Protein AF-A0A973I378-F1 (afdb_monomer)

Mean predicted aligned error: 5.35 Å

pLDDT: mean 90.72, std 10.36, range [35.28, 98.44]

Nearest PDB structures (foldseek):
  6yj4-assembly1_V  TM=4.130E-01  e=2.479E+00  Yarrowia lipolytica

Radius of gyration: 18.02 Å; Cα contacts (8 Å, |Δi|>4): 158; chains: 1; bounding box: 44×35×57 Å

Foldseek 3Di:
DPAQPDDAQAWWQFLLDIWGQHDDDDRFGAWIGPVVDIDGDPHRSLRTHHPDPLLNVLSVLLVVLLVVVVVLVDPPDPSVVVSVVSSVLSSVLRVCSPPPVSNVVSSVVSVVVSVVVVVVSVVLQPDDDPNHGPDDD

Structure (mmCIF, N/CA/C/O backbone):
data_AF-A0A973I378-F1
#
_entry.id   AF-A0A973I378-F1
#
loop_
_atom_site.group_PDB
_atom_site.id
_atom_site.type_symbol
_atom_site.label_atom_id
_atom_site.label_alt_id
_atom_site.label_comp_id
_atom_site.label_asym_id
_atom_site.label_entity_id
_atom_site.label_seq_id
_atom_site.pdbx_PDB_ins_code
_atom_site.Cartn_x
_atom_site.Cartn_y
_atom_site.Cartn_z
_atom_site.occupancy
_atom_site.B_iso_or_equiv
_atom_site.auth_seq_id
_atom_site.auth_comp_id
_atom_site.auth_asym_id
_atom_site.auth_atom_id
_atom_site.pdbx_PDB_model_num
ATOM 1 N N . MET A 1 1 ? 3.007 -2.424 -28.496 1.00 35.28 1 MET A N 1
ATOM 2 C CA . MET A 1 1 ? 3.266 -3.418 -27.432 1.00 35.28 1 MET A CA 1
ATOM 3 C C . MET A 1 1 ? 3.805 -2.661 -26.226 1.00 35.28 1 MET A C 1
ATOM 5 O O . MET A 1 1 ? 4.764 -1.921 -26.399 1.00 35.28 1 MET A O 1
ATOM 9 N N . LYS A 1 2 ? 3.151 -2.731 -25.056 1.00 44.59 2 LYS A N 1
ATOM 10 C CA . LYS A 1 2 ? 3.727 -2.181 -23.814 1.00 44.59 2 LYS A CA 1
ATOM 11 C C . LYS A 1 2 ? 4.923 -3.069 -23.459 1.00 44.59 2 LYS A C 1
ATOM 13 O O . LYS A 1 2 ? 4.739 -4.270 -23.308 1.00 44.59 2 LYS A O 1
ATOM 18 N N . ASN A 1 3 ? 6.124 -2.498 -23.406 1.00 55.56 3 ASN A N 1
ATOM 19 C CA . ASN A 1 3 ? 7.318 -3.247 -23.026 1.00 55.56 3 ASN A CA 1
ATOM 20 C C . ASN A 1 3 ? 7.162 -3.781 -21.600 1.00 55.56 3 ASN A C 1
ATOM 22 O O . ASN A 1 3 ? 6.724 -3.060 -20.701 1.00 55.56 3 ASN A O 1
ATOM 26 N N . LEU A 1 4 ? 7.529 -5.046 -21.428 1.00 61.03 4 LEU A N 1
ATOM 27 C CA . LEU A 1 4 ? 7.549 -5.741 -20.151 1.00 61.03 4 LEU A CA 1
ATOM 28 C C . LEU A 1 4 ? 8.503 -4.998 -19.201 1.00 61.03 4 LEU A C 1
ATOM 30 O O . LEU A 1 4 ? 9.676 -4.807 -19.524 1.00 61.03 4 LEU A O 1
ATOM 34 N N . LYS A 1 5 ? 7.979 -4.512 -18.068 1.00 74.38 5 LYS A N 1
ATOM 35 C CA . LYS A 1 5 ? 8.734 -3.643 -17.148 1.00 74.38 5 LYS A CA 1
ATOM 36 C C . LYS A 1 5 ? 9.797 -4.392 -16.328 1.00 74.38 5 LYS A C 1
ATOM 38 O O . LYS A 1 5 ? 10.765 -3.750 -15.938 1.00 74.38 5 LYS A O 1
ATOM 43 N N . PHE A 1 6 ? 9.623 -5.696 -16.074 1.00 86.38 6 PHE A N 1
ATOM 44 C CA . PHE A 1 6 ? 10.464 -6.482 -15.154 1.00 86.38 6 PHE A CA 1
ATOM 45 C C . PHE A 1 6 ? 10.724 -7.908 -15.637 1.00 86.38 6 PHE A C 1
ATOM 47 O O . PHE A 1 6 ? 9.822 -8.573 -16.130 1.00 86.38 6 PHE A O 1
ATOM 54 N N . LYS A 1 7 ? 11.928 -8.429 -15.427 1.00 89.94 7 LYS A N 1
ATOM 55 C CA . LYS A 1 7 ? 12.293 -9.817 -15.742 1.00 89.94 7 LYS A CA 1
ATOM 56 C C . LYS A 1 7 ? 12.197 -10.717 -14.511 1.00 89.94 7 LYS A C 1
ATOM 58 O O . LYS A 1 7 ? 12.341 -10.267 -13.377 1.00 89.94 7 LYS A O 1
ATOM 63 N N . LYS A 1 8 ? 12.031 -12.024 -14.739 1.00 92.94 8 LYS A N 1
ATOM 64 C CA . LYS A 1 8 ? 12.156 -13.035 -13.680 1.00 92.94 8 LYS A CA 1
ATOM 65 C C . LYS A 1 8 ? 13.489 -12.884 -12.937 1.00 92.94 8 LYS A C 1
ATOM 67 O O . LYS A 1 8 ? 14.543 -12.773 -13.560 1.00 92.94 8 LYS A O 1
ATOM 72 N N . GLY A 1 9 ? 13.425 -12.916 -11.610 1.00 93.56 9 GLY A N 1
ATOM 73 C CA . GLY A 1 9 ? 14.549 -12.725 -10.698 1.00 93.56 9 GLY A CA 1
ATOM 74 C C . GLY A 1 9 ? 14.794 -11.270 -10.293 1.00 93.56 9 GLY A C 1
ATOM 75 O O . GLY A 1 9 ? 15.527 -11.042 -9.329 1.00 93.56 9 GLY A O 1
ATOM 76 N N . GLU A 1 10 ? 14.184 -10.290 -10.967 1.00 95.12 10 GLU A N 1
ATOM 77 C CA . GLU A 1 10 ? 14.300 -8.885 -10.576 1.00 95.12 10 GLU A CA 1
ATOM 78 C C . GLU A 1 10 ? 13.460 -8.578 -9.338 1.00 95.12 10 GLU A C 1
ATOM 80 O O . GLU A 1 10 ? 12.404 -9.166 -9.101 1.00 95.12 10 GLU A O 1
ATOM 85 N N . TRP A 1 11 ? 13.952 -7.635 -8.544 1.00 96.12 11 TRP A N 1
ATOM 86 C CA . TRP A 1 11 ? 13.263 -7.135 -7.367 1.00 96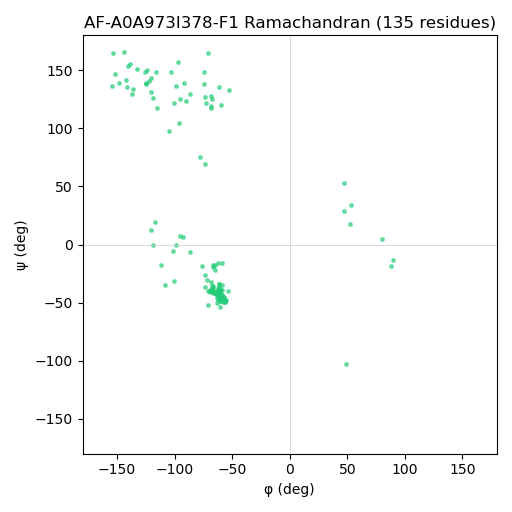.12 11 TRP A CA 1
ATOM 87 C C . TRP A 1 11 ? 12.419 -5.914 -7.728 1.00 96.12 11 TRP A C 1
ATOM 89 O O . TRP A 1 11 ? 12.860 -5.029 -8.462 1.00 96.12 11 TRP A O 1
ATOM 99 N N . CYS A 1 12 ? 11.216 -5.855 -7.175 1.00 95.88 12 CYS A N 1
ATOM 100 C CA . CYS A 1 12 ? 10.267 -4.765 -7.344 1.00 95.88 12 CYS A CA 1
ATOM 101 C C . CYS A 1 12 ? 9.500 -4.521 -6.040 1.00 95.88 12 CYS A C 1
ATOM 103 O O . CYS A 1 12 ? 9.481 -5.363 -5.141 1.00 95.88 12 CYS A O 1
ATOM 105 N N . PHE A 1 13 ? 8.823 -3.383 -5.949 1.00 97.12 13 PHE A N 1
ATOM 106 C CA . PHE A 1 13 ? 7.732 -3.229 -5.000 1.00 97.12 13 PHE A CA 1
ATOM 107 C C . PHE A 1 13 ? 6.437 -3.728 -5.630 1.00 97.12 13 PHE A C 1
ATOM 109 O O . PHE A 1 13 ? 6.091 -3.316 -6.735 1.00 97.12 13 PHE A O 1
ATOM 116 N N . CYS A 1 14 ? 5.722 -4.592 -4.921 1.00 96.50 14 CYS A N 1
ATOM 117 C CA . CYS A 1 14 ? 4.396 -5.058 -5.294 1.00 96.50 14 CYS A CA 1
ATOM 118 C C . CYS A 1 14 ? 3.510 -5.071 -4.051 1.00 96.50 14 CYS A C 1
ATOM 120 O O . CYS A 1 14 ? 3.932 -5.549 -2.998 1.00 96.50 14 CYS A O 1
ATOM 122 N N . GLU A 1 15 ? 2.324 -4.463 -4.158 1.00 95.62 15 GLU A N 1
ATOM 123 C CA . GLU A 1 15 ? 1.403 -4.254 -3.031 1.00 95.62 15 GLU A CA 1
ATOM 124 C C . GLU A 1 15 ? 2.143 -3.695 -1.801 1.00 95.62 15 GLU A C 1
ATOM 126 O O . GLU A 1 15 ? 2.113 -4.285 -0.722 1.00 95.62 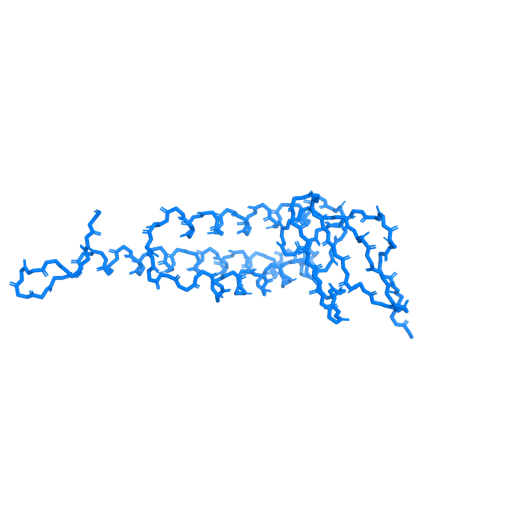15 GLU A O 1
ATOM 131 N N . PHE A 1 16 ? 2.882 -2.590 -2.013 1.00 96.69 16 PHE A N 1
ATOM 132 C CA . PHE A 1 16 ? 3.725 -1.877 -1.032 1.00 96.69 16 PHE A CA 1
ATOM 133 C C . PHE A 1 16 ? 4.753 -2.735 -0.266 1.00 96.69 16 PHE A C 1
ATOM 135 O O . PHE A 1 16 ? 5.302 -2.297 0.746 1.00 96.69 16 PHE A O 1
ATOM 142 N N . LYS A 1 17 ? 5.074 -3.938 -0.752 1.00 96.44 17 LYS A N 1
ATOM 143 C CA . LYS A 1 17 ? 6.099 -4.824 -0.188 1.00 96.44 17 LYS A CA 1
ATOM 144 C C . LYS A 1 17 ? 7.232 -5.041 -1.176 1.00 96.44 17 LYS A C 1
ATOM 146 O O . LYS A 1 17 ? 7.020 -5.056 -2.384 1.00 96.44 17 LYS A O 1
ATOM 151 N N . LEU A 1 18 ? 8.441 -5.232 -0.655 1.00 96.94 18 LEU A N 1
ATOM 152 C CA . LEU A 1 18 ? 9.579 -5.650 -1.467 1.00 96.94 18 LEU A CA 1
ATOM 153 C C . LEU A 1 18 ? 9.408 -7.125 -1.842 1.00 96.94 18 LEU A C 1
ATOM 155 O O . LEU A 1 18 ? 9.310 -7.973 -0.959 1.00 96.94 18 LEU A O 1
ATOM 159 N N . GLN A 1 19 ? 9.376 -7.420 -3.138 1.00 97.19 19 GLN A N 1
ATOM 160 C CA . GLN A 1 19 ? 9.173 -8.766 -3.667 1.00 97.19 19 GLN A CA 1
ATOM 161 C C . GLN A 1 19 ? 10.074 -9.010 -4.881 1.00 97.19 19 GLN A C 1
ATOM 163 O O . GLN A 1 19 ? 10.466 -8.083 -5.587 1.00 97.19 19 GLN A O 1
ATOM 168 N N . GLN A 1 20 ? 10.402 -10.270 -5.131 1.00 97.25 20 GLN A N 1
ATOM 169 C CA . GLN A 1 20 ? 11.103 -10.725 -6.321 1.00 97.25 20 GLN A CA 1
ATOM 170 C C . GLN A 1 20 ? 10.100 -11.290 -7.326 1.00 97.25 20 GLN A C 1
ATOM 172 O O . GLN A 1 20 ? 9.214 -12.059 -6.956 1.00 97.25 20 GLN A O 1
ATOM 177 N N . VAL A 1 21 ? 10.25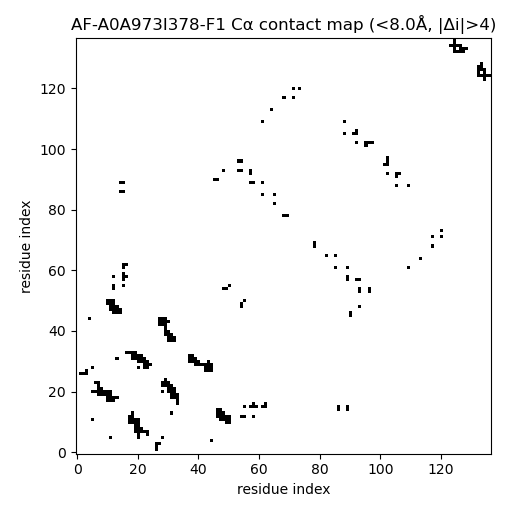6 -10.953 -8.605 1.00 96.62 21 VAL A N 1
ATOM 178 C CA . VAL A 1 21 ? 9.486 -11.553 -9.698 1.00 96.62 21 VAL A CA 1
ATOM 179 C C . VAL A 1 21 ? 9.899 -13.013 -9.867 1.00 96.62 21 VAL A C 1
ATOM 181 O O . VAL A 1 21 ? 11.048 -13.309 -10.200 1.00 96.62 21 VAL A O 1
ATOM 184 N N . THR A 1 22 ? 8.969 -13.941 -9.664 1.00 96.56 22 THR A N 1
ATOM 185 C CA . THR A 1 22 ? 9.227 -15.387 -9.761 1.00 96.56 22 THR A CA 1
ATOM 186 C C . THR A 1 22 ? 8.758 -15.968 -11.090 1.00 96.56 22 THR A C 1
ATOM 188 O O . THR A 1 22 ? 9.377 -16.909 -11.603 1.00 96.56 22 THR A O 1
ATOM 191 N N . GLU A 1 23 ? 7.702 -15.397 -11.671 1.00 93.94 23 GLU A N 1
ATOM 192 C CA . GLU A 1 23 ? 7.066 -15.883 -12.894 1.00 93.94 23 GLU A CA 1
ATOM 193 C C . GLU A 1 23 ? 6.630 -14.727 -13.799 1.00 93.94 23 GLU A C 1
ATOM 195 O O . GLU A 1 23 ? 6.061 -13.724 -13.360 1.00 93.94 23 GLU A O 1
ATOM 200 N N . THR A 1 24 ? 6.917 -14.891 -15.087 1.00 91.69 24 THR A N 1
ATOM 201 C CA . THR A 1 24 ? 6.525 -13.979 -16.161 1.00 91.69 24 THR A CA 1
ATOM 202 C C . THR A 1 24 ? 6.025 -14.813 -17.328 1.00 91.69 24 THR A C 1
ATOM 204 O O . THR A 1 24 ? 6.704 -15.759 -17.731 1.00 91.69 24 THR A O 1
ATOM 207 N N . GLU A 1 25 ? 4.896 -14.431 -17.907 1.00 90.25 25 GLU A N 1
ATOM 208 C CA . GLU A 1 25 ? 4.360 -15.030 -19.127 1.00 90.25 25 GLU A CA 1
ATOM 209 C C . GLU A 1 25 ? 4.236 -13.947 -20.189 1.00 90.25 25 GLU A C 1
ATOM 211 O O . GLU A 1 25 ? 3.684 -12.887 -19.919 1.00 90.25 25 GLU A O 1
ATOM 216 N N . GLU A 1 26 ? 4.728 -14.199 -21.401 1.00 84.88 26 GLU A N 1
ATOM 217 C CA . GLU A 1 26 ? 4.666 -13.243 -22.514 1.00 84.88 26 GLU A CA 1
ATOM 218 C C . GLU A 1 26 ? 5.132 -11.825 -22.131 1.00 84.88 26 GLU A C 1
ATOM 220 O O . GLU A 1 26 ? 6.332 -11.595 -22.047 1.00 84.88 26 GLU A O 1
ATOM 225 N N . ASN A 1 27 ? 4.191 -10.891 -21.918 1.00 83.94 27 ASN A N 1
ATOM 226 C CA . ASN A 1 27 ? 4.408 -9.485 -21.560 1.00 83.94 27 ASN A CA 1
ATOM 227 C C . ASN A 1 27 ? 3.838 -9.099 -20.183 1.00 83.94 27 ASN A C 1
ATOM 229 O O . ASN A 1 27 ? 3.618 -7.914 -19.926 1.00 83.94 27 ASN A O 1
ATOM 233 N N . ARG A 1 28 ? 3.590 -10.075 -19.307 1.00 89.44 28 ARG A N 1
ATOM 234 C CA . ARG A 1 28 ? 2.971 -9.871 -17.993 1.00 89.44 28 ARG A CA 1
ATOM 235 C C . ARG A 1 28 ? 3.722 -10.584 -16.876 1.00 89.44 28 ARG A C 1
ATOM 237 O O . ARG A 1 28 ? 4.354 -11.621 -17.076 1.00 89.44 28 ARG A O 1
ATOM 244 N N . ILE A 1 29 ? 3.625 -10.016 -15.682 1.00 93.06 29 ILE A N 1
ATOM 245 C CA . ILE A 1 29 ? 4.102 -10.622 -14.440 1.00 93.06 29 ILE A CA 1
ATOM 246 C C . ILE A 1 29 ? 2.956 -11.444 -13.863 1.00 93.06 29 ILE A C 1
ATOM 248 O O . ILE A 1 29 ? 1.876 -10.904 -13.636 1.00 93.06 29 ILE A O 1
ATOM 252 N N . THR A 1 30 ? 3.182 -12.731 -13.625 1.00 95.12 30 THR A N 1
ATOM 253 C CA . THR A 1 30 ? 2.153 -13.648 -13.105 1.00 95.12 30 THR A CA 1
ATOM 254 C C . THR A 1 30 ? 2.446 -14.106 -11.684 1.00 95.12 30 THR A C 1
ATOM 256 O O . THR A 1 30 ? 1.526 -14.532 -10.988 1.00 95.12 30 THR A O 1
ATOM 259 N N . GLY A 1 31 ? 3.693 -13.961 -11.223 1.00 96.31 31 GLY A N 1
ATOM 260 C CA . GLY A 1 31 ? 4.105 -14.381 -9.889 1.00 96.31 31 GLY A CA 1
ATOM 261 C C . GLY A 1 31 ? 5.204 -13.515 -9.284 1.00 96.31 31 GLY A C 1
ATOM 262 O O . GLY A 1 31 ? 6.174 -13.140 -9.950 1.00 96.31 31 GLY A O 1
ATOM 263 N N . VAL A 1 32 ? 5.055 -13.235 -7.992 1.00 96.75 32 VAL A N 1
ATOM 264 C CA . VAL A 1 32 ? 6.030 -12.528 -7.152 1.00 96.75 32 VAL A CA 1
ATOM 265 C C . VAL A 1 32 ? 6.125 -13.187 -5.773 1.00 96.75 32 VAL A C 1
ATOM 267 O O . VAL A 1 32 ? 5.181 -13.831 -5.309 1.00 96.75 32 VAL A O 1
ATOM 270 N N . SER A 1 33 ? 7.257 -13.033 -5.088 1.00 96.50 33 SER A N 1
ATOM 271 C CA . SER A 1 33 ? 7.449 -13.568 -3.736 1.00 96.50 33 SER A CA 1
ATOM 272 C C . SER A 1 33 ? 8.445 -12.752 -2.918 1.00 96.50 33 SER A C 1
ATOM 274 O O . SER A 1 33 ? 9.419 -12.242 -3.456 1.00 96.50 33 SER A O 1
ATOM 276 N N . ASP A 1 34 ? 8.230 -12.660 -1.606 1.00 94.12 34 ASP A N 1
ATOM 277 C CA . ASP A 1 34 ? 9.218 -12.136 -0.648 1.00 94.12 34 ASP A CA 1
ATOM 278 C C . ASP A 1 34 ? 10.062 -13.251 0.012 1.00 94.12 34 ASP A C 1
ATOM 280 O O . ASP A 1 34 ? 10.840 -12.991 0.928 1.00 94.12 34 ASP A O 1
ATOM 284 N N . GLY A 1 35 ? 9.915 -14.500 -0.447 1.00 91.81 35 GLY A N 1
ATOM 285 C CA . GLY A 1 35 ? 10.558 -15.690 0.114 1.00 91.81 35 GLY A CA 1
ATOM 286 C C . GLY A 1 35 ? 9.777 -16.362 1.249 1.00 91.81 35 GLY A C 1
ATOM 287 O O . GLY A 1 35 ? 10.012 -17.538 1.517 1.00 91.81 35 GLY A O 1
ATOM 288 N N . MET A 1 36 ? 8.826 -15.666 1.879 1.00 91.31 36 MET A N 1
ATOM 289 C CA . MET A 1 36 ? 7.942 -16.228 2.908 1.00 91.31 36 MET A CA 1
ATOM 290 C C . MET A 1 36 ? 6.508 -16.405 2.400 1.00 91.31 36 MET A C 1
ATOM 292 O O . MET A 1 36 ? 5.836 -17.377 2.739 1.00 91.31 36 MET A O 1
ATOM 296 N N . PHE A 1 37 ? 6.060 -15.487 1.552 1.00 90.88 37 PHE A N 1
ATOM 297 C CA . PHE A 1 37 ? 4.770 -15.487 0.889 1.00 90.88 37 PHE A CA 1
ATOM 298 C C . PHE A 1 37 ? 4.954 -15.361 -0.621 1.00 90.88 37 PHE A C 1
ATOM 300 O O . PHE A 1 37 ? 5.888 -14.724 -1.121 1.00 90.88 37 PHE A O 1
ATOM 307 N N . SER A 1 38 ? 4.031 -15.964 -1.360 1.00 93.44 38 SER A N 1
ATOM 308 C CA . SER A 1 38 ? 3.971 -15.876 -2.816 1.00 93.44 38 SER A CA 1
ATOM 309 C C . SER A 1 38 ? 2.598 -15.372 -3.232 1.00 93.44 38 SER A C 1
ATOM 311 O O . SER A 1 38 ? 1.580 -15.788 -2.677 1.00 93.44 38 SER A O 1
ATOM 313 N N . LEU A 1 39 ? 2.584 -14.473 -4.209 1.00 93.25 39 LEU A N 1
ATOM 314 C CA . LEU A 1 39 ? 1.379 -13.935 -4.822 1.00 93.25 39 LEU A CA 1
ATOM 315 C C . LEU A 1 39 ? 1.390 -14.303 -6.304 1.00 93.25 39 LEU A C 1
ATOM 317 O O . LEU A 1 39 ? 2.353 -14.005 -7.009 1.00 93.25 39 LEU A O 1
ATOM 321 N N . GLY A 1 40 ? 0.307 -14.935 -6.755 1.00 92.00 40 GLY A N 1
ATOM 322 C CA . GLY A 1 40 ? 0.063 -15.260 -8.156 1.00 92.00 40 GLY A CA 1
ATOM 323 C C . GLY A 1 40 ? -1.226 -14.613 -8.657 1.00 92.00 40 GLY A C 1
ATOM 324 O O . GLY A 1 40 ? -2.202 -14.506 -7.914 1.00 92.00 40 GLY A O 1
ATOM 325 N N . SER A 1 41 ? -1.236 -14.170 -9.912 1.00 90.88 41 SER A N 1
ATOM 326 C CA . SER A 1 41 ? -2.40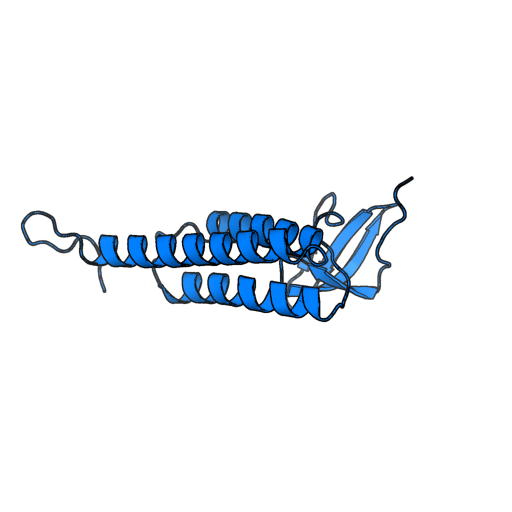4 -13.589 -10.588 1.00 90.88 41 SER A CA 1
ATOM 327 C C . SER A 1 41 ? -2.287 -13.797 -12.097 1.00 90.88 41 SER A C 1
ATOM 329 O O . SER A 1 41 ? -1.205 -14.069 -12.609 1.00 90.88 41 SER A O 1
ATOM 331 N N . MET A 1 42 ? -3.394 -13.613 -12.823 1.00 91.69 42 MET A N 1
ATOM 332 C CA . MET A 1 42 ? -3.352 -13.554 -14.288 1.00 91.69 42 MET A CA 1
ATOM 333 C C . MET A 1 42 ? -2.448 -12.422 -14.785 1.00 91.69 42 MET A C 1
ATOM 335 O O . MET A 1 42 ? -1.803 -12.586 -15.810 1.00 91.69 42 MET A O 1
ATOM 339 N N . ASP A 1 43 ? -2.407 -11.291 -14.073 1.00 92.38 43 ASP A N 1
ATOM 340 C CA . ASP A 1 43 ? -1.475 -10.186 -14.312 1.00 92.38 43 ASP A CA 1
ATOM 341 C C . ASP A 1 43 ? -1.259 -9.388 -13.007 1.00 92.38 43 ASP A C 1
ATOM 343 O O . ASP A 1 43 ? -2.207 -9.136 -12.247 1.00 92.38 43 ASP A O 1
ATOM 347 N N . LEU A 1 44 ? -0.003 -9.043 -12.725 1.00 92.75 44 LEU A N 1
ATOM 348 C CA . LEU A 1 44 ? 0.467 -8.205 -11.613 1.00 92.75 44 LEU A CA 1
ATOM 349 C C . LEU A 1 44 ? 1.186 -6.937 -12.106 1.00 92.75 44 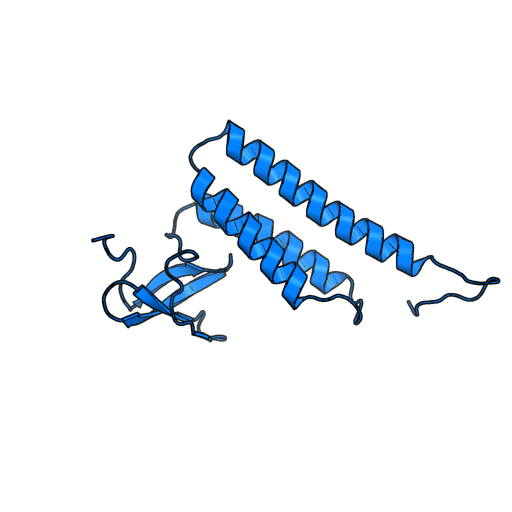LEU A C 1
ATOM 351 O O . LEU A 1 44 ? 1.657 -6.132 -11.305 1.00 92.75 44 LEU A O 1
ATOM 355 N N . SER A 1 45 ? 1.312 -6.745 -13.418 1.00 90.75 45 SER A N 1
ATOM 356 C CA . SER A 1 45 ? 2.170 -5.708 -14.010 1.00 90.75 45 SER A CA 1
ATOM 357 C C . SER A 1 45 ? 1.723 -4.277 -13.695 1.00 90.75 45 SER A C 1
ATOM 359 O O . SER A 1 45 ? 2.523 -3.344 -13.790 1.00 90.75 45 SER A O 1
ATOM 361 N N . ASP A 1 46 ? 0.451 -4.095 -13.343 1.00 90.56 46 ASP A N 1
ATOM 362 C CA . ASP A 1 46 ? -0.165 -2.831 -12.934 1.00 90.56 46 ASP A CA 1
ATOM 363 C C . ASP A 1 46 ? 0.186 -2.416 -11.500 1.00 90.56 46 ASP A C 1
ATOM 365 O O . ASP A 1 46 ? 0.085 -1.243 -11.159 1.00 90.56 46 ASP A O 1
ATOM 369 N N . ARG A 1 47 ? 0.652 -3.360 -10.681 1.00 93.00 47 ARG A N 1
ATOM 370 C CA . ARG A 1 47 ? 1.017 -3.149 -9.275 1.00 93.00 47 ARG A CA 1
ATOM 371 C C . ARG A 1 47 ? 2.474 -3.486 -8.973 1.00 93.00 47 ARG A C 1
ATOM 373 O O . ARG A 1 47 ? 2.841 -3.542 -7.808 1.00 93.00 47 ARG A O 1
ATOM 380 N N . CYS A 1 48 ? 3.309 -3.678 -9.995 1.00 95.00 48 CYS A N 1
ATOM 381 C CA . CYS A 1 48 ? 4.756 -3.832 -9.848 1.00 95.00 48 CYS A CA 1
ATOM 382 C C . CYS A 1 48 ? 5.482 -2.524 -10.193 1.00 95.00 48 CYS A C 1
ATOM 384 O O . CYS A 1 48 ? 5.400 -2.019 -11.317 1.00 95.00 48 CYS A O 1
ATOM 386 N N . TYR A 1 49 ? 6.248 -2.006 -9.234 1.00 95.62 49 TYR A N 1
ATOM 387 C CA . TYR A 1 49 ? 7.000 -0.756 -9.341 1.00 95.62 49 TYR A CA 1
ATOM 388 C C . TYR A 1 49 ? 8.492 -0.961 -9.063 1.00 95.62 49 TYR A C 1
ATOM 390 O O . TYR A 1 49 ? 8.869 -1.857 -8.307 1.00 95.62 49 TYR A O 1
ATOM 398 N N . PRO A 1 50 ? 9.372 -0.151 -9.677 1.00 94.81 50 PRO A N 1
ATOM 399 C CA . PRO A 1 50 ? 10.813 -0.355 -9.581 1.00 94.81 50 PRO A CA 1
ATOM 400 C C . PRO A 1 50 ? 11.349 -0.015 -8.189 1.00 94.81 50 PRO A C 1
ATOM 402 O O . PRO A 1 50 ? 10.694 0.665 -7.397 1.00 94.81 50 PRO A O 1
ATOM 405 N N . LEU A 1 51 ? 12.579 -0.457 -7.911 1.00 94.81 51 LEU A N 1
ATOM 406 C CA . LEU A 1 51 ? 13.320 -0.108 -6.697 1.00 94.81 51 LEU A CA 1
ATOM 407 C C . LEU A 1 51 ? 13.824 1.342 -6.738 1.00 94.81 51 LEU A C 1
ATOM 409 O O . LEU A 1 51 ? 15.017 1.613 -6.840 1.00 94.81 51 LEU A O 1
ATOM 413 N N . GLU A 1 52 ? 12.892 2.281 -6.660 1.00 95.19 52 GLU A N 1
ATOM 414 C CA . GLU A 1 52 ? 13.160 3.711 -6.545 1.00 95.19 52 GLU A CA 1
ATOM 415 C C . GLU A 1 52 ? 12.937 4.171 -5.097 1.00 95.19 52 GLU A C 1
ATOM 417 O O . GLU A 1 52 ? 12.069 3.655 -4.385 1.00 95.19 52 GLU A O 1
ATOM 422 N N . LEU A 1 53 ? 13.699 5.176 -4.654 1.00 95.50 53 LEU A N 1
ATOM 423 C CA . LEU A 1 53 ? 13.586 5.704 -3.291 1.00 95.50 53 LEU A CA 1
ATOM 424 C C . LEU A 1 53 ? 12.192 6.286 -3.010 1.00 95.50 53 LEU A C 1
ATOM 426 O O . LEU A 1 53 ? 11.666 6.122 -1.910 1.00 95.50 53 LEU A O 1
ATOM 430 N N . ASP A 1 54 ? 11.569 6.922 -4.000 1.00 96.25 54 ASP A N 1
ATOM 431 C CA . ASP A 1 54 ? 10.228 7.489 -3.842 1.00 96.25 54 ASP A CA 1
ATOM 432 C C . ASP A 1 54 ? 9.169 6.390 -3.711 1.00 96.25 54 ASP A C 1
ATOM 434 O O . ASP A 1 54 ? 8.300 6.470 -2.844 1.00 96.25 54 ASP A O 1
ATOM 438 N N . VAL A 1 55 ? 9.303 5.300 -4.475 1.00 97.19 55 VAL A N 1
ATOM 439 C CA . VAL A 1 55 ? 8.435 4.118 -4.351 1.00 97.19 55 VAL A CA 1
ATOM 440 C C . VAL A 1 55 ? 8.595 3.474 -2.972 1.00 97.19 55 VAL A C 1
ATOM 442 O O . VAL A 1 55 ? 7.594 3.123 -2.348 1.00 97.19 55 VAL A O 1
ATOM 445 N N . LYS A 1 56 ? 9.824 3.374 -2.445 1.00 97.56 56 LYS A N 1
ATOM 446 C CA . LYS A 1 56 ? 10.091 2.901 -1.073 1.00 97.56 56 LYS A CA 1
ATOM 447 C C . LYS A 1 56 ? 9.368 3.763 -0.031 1.00 97.56 56 LYS A C 1
ATOM 449 O O . LYS A 1 56 ? 8.674 3.217 0.819 1.00 97.56 56 LYS A O 1
ATOM 454 N N . ARG A 1 57 ? 9.496 5.093 -0.108 1.00 97.62 57 ARG A N 1
ATOM 455 C CA . ARG A 1 57 ? 8.868 6.040 0.839 1.00 97.62 57 ARG A CA 1
ATOM 456 C C . ARG A 1 57 ? 7.340 5.956 0.824 1.00 97.62 57 ARG A C 1
ATOM 458 O O . ARG A 1 57 ? 6.713 5.915 1.883 1.00 97.62 57 ARG A O 1
ATOM 465 N N . ILE A 1 58 ? 6.755 5.894 -0.372 1.00 98.31 58 ILE A N 1
ATOM 466 C CA . ILE A 1 58 ? 5.316 5.683 -0.571 1.00 98.31 58 ILE A CA 1
ATOM 467 C C . ILE A 1 58 ? 4.893 4.350 0.061 1.00 98.31 58 ILE A C 1
ATOM 469 O O . ILE A 1 58 ? 3.943 4.302 0.843 1.00 98.31 58 ILE A O 1
ATOM 473 N N . SER A 1 59 ? 5.634 3.279 -0.230 1.00 98.25 59 SER A N 1
ATOM 474 C CA . SER A 1 59 ? 5.352 1.932 0.278 1.00 98.25 59 SER A CA 1
ATOM 475 C C . SER A 1 59 ? 5.396 1.870 1.804 1.00 98.25 59 SER A C 1
ATOM 477 O O . SER A 1 59 ? 4.465 1.351 2.412 1.00 98.25 59 SER A O 1
ATOM 479 N N . ASP A 1 60 ? 6.407 2.468 2.436 1.00 98.31 60 ASP A N 1
ATOM 480 C CA . ASP A 1 60 ? 6.524 2.512 3.900 1.00 98.31 60 ASP A CA 1
ATOM 481 C C . ASP A 1 60 ? 5.355 3.273 4.545 1.00 98.31 60 ASP A C 1
ATOM 483 O O . ASP A 1 60 ? 4.838 2.872 5.590 1.00 98.31 60 ASP A O 1
ATOM 487 N N . THR A 1 61 ? 4.895 4.347 3.898 1.00 98.06 61 THR A N 1
ATOM 488 C CA . THR A 1 61 ? 3.776 5.164 4.387 1.00 98.06 61 THR A CA 1
ATOM 489 C C . THR A 1 61 ? 2.452 4.405 4.308 1.00 98.06 61 THR A C 1
ATOM 491 O O . THR A 1 61 ? 1.641 4.458 5.232 1.00 98.06 61 THR A O 1
ATOM 494 N N . VAL A 1 62 ? 2.217 3.655 3.232 1.00 98.25 62 VAL A N 1
ATOM 495 C CA . VAL A 1 62 ? 1.021 2.805 3.116 1.00 98.25 62 VAL A CA 1
ATOM 496 C C . VAL A 1 62 ? 1.107 1.607 4.072 1.00 98.25 62 VAL A C 1
ATOM 498 O O . VAL A 1 62 ? 0.124 1.278 4.743 1.00 98.25 62 VAL A O 1
ATOM 501 N N . ALA A 1 63 ? 2.288 0.999 4.213 1.00 97.62 63 ALA A N 1
ATOM 502 C CA . ALA A 1 63 ? 2.529 -0.101 5.146 1.00 97.62 63 ALA A CA 1
ATOM 503 C C . ALA A 1 63 ? 2.294 0.305 6.611 1.00 97.62 63 ALA A C 1
ATOM 505 O O . ALA A 1 63 ? 1.784 -0.501 7.397 1.00 97.62 63 ALA A O 1
ATOM 506 N N . TYR A 1 64 ? 2.591 1.559 6.975 1.00 97.56 64 TYR A N 1
ATOM 507 C CA . TYR A 1 64 ? 2.244 2.118 8.283 1.00 97.56 64 TYR A CA 1
ATOM 508 C C . TYR A 1 64 ? 0.739 2.007 8.561 1.00 97.56 64 TYR A C 1
ATOM 510 O O . TYR A 1 64 ? 0.348 1.509 9.617 1.00 97.56 64 TYR A O 1
ATOM 518 N N . TRP A 1 65 ? -0.115 2.392 7.608 1.00 97.44 65 TRP A N 1
ATOM 519 C CA . TRP A 1 65 ? -1.569 2.307 7.778 1.00 97.44 65 TRP A CA 1
ATOM 520 C C . TRP A 1 65 ? -2.067 0.869 7.859 1.00 97.44 65 TRP A C 1
ATOM 522 O O . TRP A 1 65 ? -2.881 0.555 8.726 1.00 97.44 65 TRP A O 1
ATOM 532 N N . SER A 1 66 ? -1.530 -0.022 7.022 1.00 95.50 66 SER A N 1
ATOM 533 C CA . SER A 1 66 ? -1.838 -1.453 7.115 1.00 95.50 66 SER A CA 1
ATOM 534 C C . SER A 1 66 ? -1.498 -1.997 8.507 1.00 95.50 66 SER A C 1
ATOM 536 O O . SER A 1 66 ? -2.329 -2.650 9.140 1.00 95.50 66 SER A O 1
ATOM 538 N N . THR A 1 67 ? -0.325 -1.649 9.042 1.00 95.06 67 THR A N 1
ATOM 539 C CA . THR A 1 67 ? 0.090 -2.024 10.403 1.00 95.06 67 THR A CA 1
ATOM 540 C C . THR A 1 67 ? -0.873 -1.465 11.450 1.00 95.06 67 THR A C 1
ATOM 542 O O . THR A 1 67 ? -1.357 -2.217 12.294 1.00 95.06 67 THR A O 1
ATOM 545 N N . LYS A 1 68 ? -1.240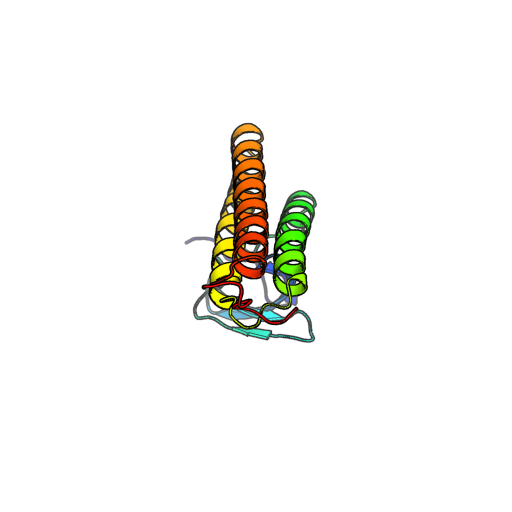 -0.180 11.352 1.00 94.69 68 LYS A N 1
ATOM 546 C CA . LYS A 1 68 ? -2.200 0.452 12.270 1.00 94.69 68 LYS A CA 1
ATOM 547 C C . LYS A 1 68 ? -3.555 -0.244 12.271 1.00 94.69 68 LYS A C 1
ATOM 549 O O . LYS A 1 68 ? -4.139 -0.414 13.335 1.00 94.69 68 LYS A O 1
ATOM 554 N N . PHE A 1 69 ? -4.046 -0.683 11.114 1.00 93.50 69 PHE A N 1
ATOM 555 C CA . PHE A 1 69 ? -5.304 -1.425 11.041 1.00 93.50 69 PHE A CA 1
ATOM 556 C C . PHE A 1 69 ? -5.208 -2.794 11.722 1.00 93.50 69 PHE A C 1
ATOM 558 O O . PHE A 1 69 ? -6.136 -3.174 12.430 1.00 93.50 69 PHE A O 1
ATOM 565 N N . HIS A 1 70 ? -4.094 -3.516 11.574 1.00 90.00 70 HIS A N 1
ATOM 566 C CA . HIS A 1 70 ? -3.882 -4.793 12.270 1.00 90.00 70 HIS A CA 1
ATOM 567 C C . HIS A 1 70 ? -3.712 -4.620 13.790 1.00 90.00 70 HIS A C 1
ATOM 569 O O . HIS A 1 70 ? -4.152 -5.468 14.566 1.00 90.00 70 HIS A O 1
ATOM 575 N N . GLU A 1 71 ? -3.134 -3.502 14.238 1.00 90.88 71 GLU A N 1
ATOM 576 C CA . GLU A 1 71 ? -2.983 -3.171 15.662 1.00 90.88 71 GLU A CA 1
ATOM 577 C C . GLU A 1 71 ? -4.316 -2.908 16.381 1.00 90.88 71 GLU A C 1
ATOM 579 O O . GLU A 1 71 ? -4.370 -3.025 17.605 1.00 90.88 71 GLU A O 1
ATOM 584 N N . LEU A 1 72 ? -5.399 -2.604 15.653 1.00 85.06 72 LEU A N 1
ATOM 585 C CA . LEU A 1 72 ? -6.723 -2.377 16.247 1.00 85.06 72 LEU A CA 1
ATOM 586 C C . LEU A 1 72 ? -7.312 -3.623 16.921 1.00 85.06 72 LEU A C 1
ATOM 588 O O . LEU A 1 72 ? -8.250 -3.481 17.702 1.00 85.06 72 LEU A O 1
ATOM 592 N N . LYS A 1 73 ? -6.794 -4.826 16.620 1.00 74.75 73 LYS A N 1
ATOM 593 C CA . LYS A 1 73 ? -7.241 -6.119 17.182 1.00 74.75 73 LYS A CA 1
ATOM 594 C C . LYS A 1 73 ? -8.767 -6.317 17.166 1.00 74.75 73 LYS A C 1
ATOM 596 O O . LYS A 1 73 ? -9.317 -7.024 18.007 1.00 74.75 73 LYS A O 1
ATOM 601 N N . ASN A 1 74 ? -9.458 -5.703 16.208 1.00 74.38 74 ASN A N 1
ATOM 602 C CA . ASN A 1 74 ? -10.897 -5.838 16.053 1.00 74.38 74 ASN A CA 1
ATOM 603 C C . ASN A 1 74 ? -11.185 -6.927 15.014 1.00 74.38 74 ASN A C 1
ATOM 605 O O . ASN A 1 74 ? -11.048 -6.702 13.815 1.00 74.38 74 ASN A O 1
ATOM 609 N N . ASN A 1 75 ? -11.606 -8.102 15.488 1.00 71.81 75 ASN A N 1
ATOM 610 C CA . ASN A 1 75 ? -11.873 -9.275 14.646 1.00 71.81 75 ASN A CA 1
ATOM 611 C C . ASN A 1 75 ? -12.997 -9.062 13.616 1.00 71.81 75 ASN A C 1
ATOM 613 O O . ASN A 1 75 ? -13.121 -9.860 12.691 1.00 71.81 75 ASN A O 1
ATOM 617 N N . ALA A 1 76 ? -13.824 -8.024 13.772 1.00 76.94 76 ALA A N 1
ATOM 618 C CA . ALA A 1 76 ? -14.883 -7.692 12.824 1.00 76.94 76 ALA A CA 1
ATOM 619 C C . ALA A 1 76 ? -14.398 -6.796 11.670 1.00 76.94 76 ALA A C 1
ATOM 621 O O . ALA A 1 76 ? -15.162 -6.533 10.740 1.00 76.94 76 ALA A O 1
ATOM 622 N N . LEU A 1 77 ? -13.148 -6.318 11.701 1.00 85.12 77 LEU A N 1
ATOM 623 C CA . LEU A 1 77 ? -12.595 -5.547 10.594 1.00 85.12 77 LEU A CA 1
ATOM 624 C C . LEU A 1 77 ? -12.391 -6.424 9.363 1.00 85.12 77 LEU A C 1
ATOM 626 O O . LEU A 1 77 ? -11.706 -7.446 9.391 1.00 85.12 77 LEU A O 1
ATOM 630 N N . ASN A 1 78 ? -12.927 -5.962 8.238 1.00 90.44 78 ASN A N 1
ATOM 631 C CA . ASN A 1 78 ? -12.683 -6.564 6.937 1.00 90.44 78 ASN A CA 1
ATOM 632 C C . ASN A 1 78 ? -11.294 -6.145 6.420 1.00 90.44 78 ASN A C 1
ATOM 634 O O . ASN A 1 78 ? -11.153 -5.274 5.560 1.00 90.44 78 ASN A O 1
ATOM 638 N N . HIS A 1 79 ? -10.254 -6.758 6.991 1.00 90.94 79 HIS A N 1
ATOM 639 C CA . HIS A 1 79 ? -8.862 -6.539 6.597 1.00 90.94 79 HIS A CA 1
ATOM 640 C C . HIS A 1 79 ? -8.611 -6.735 5.092 1.00 90.94 79 HIS A C 1
ATOM 642 O O . HIS A 1 79 ? -7.879 -5.919 4.532 1.00 90.94 79 HIS A O 1
ATOM 648 N N . PRO A 1 80 ? -9.205 -7.737 4.408 1.00 92.75 80 PRO A N 1
ATOM 649 C CA . PRO A 1 80 ? -9.059 -7.875 2.960 1.00 92.75 80 PRO A CA 1
ATOM 650 C C . PRO A 1 80 ? -9.472 -6.628 2.171 1.00 92.75 80 PRO A C 1
ATOM 652 O O . PRO A 1 80 ? -8.705 -6.170 1.323 1.00 92.75 80 PRO A O 1
ATOM 655 N N . ASP A 1 81 ? -10.639 -6.047 2.457 1.00 94.75 81 ASP A N 1
ATOM 656 C CA . ASP A 1 81 ? -11.113 -4.871 1.715 1.00 94.75 81 ASP A CA 1
ATOM 657 C C . ASP A 1 81 ? -10.348 -3.600 2.091 1.00 94.75 81 ASP A C 1
ATOM 659 O O . ASP A 1 81 ? -10.016 -2.803 1.213 1.00 94.75 81 ASP A O 1
ATOM 663 N N . LEU A 1 82 ? -9.968 -3.445 3.364 1.00 95.81 82 LEU A N 1
ATOM 664 C CA . LEU A 1 82 ? -9.063 -2.369 3.777 1.00 95.81 82 LEU A CA 1
ATOM 665 C C . LEU A 1 82 ? -7.719 -2.460 3.046 1.00 95.81 82 LEU A C 1
ATOM 667 O O . LEU A 1 82 ? -7.202 -1.452 2.571 1.00 95.8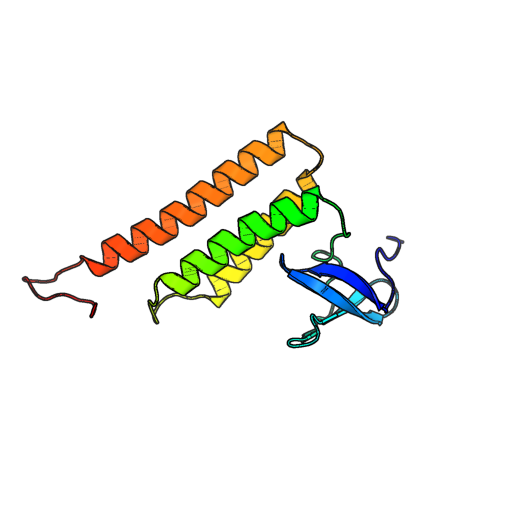1 82 LEU A O 1
ATOM 671 N N . ASN A 1 83 ? -7.164 -3.667 2.919 1.00 95.00 83 ASN A N 1
ATOM 672 C CA . ASN A 1 83 ? -5.903 -3.884 2.224 1.00 95.00 83 ASN A CA 1
ATOM 673 C C . ASN A 1 83 ? -6.023 -3.582 0.724 1.00 95.00 83 ASN A C 1
ATOM 675 O O . ASN A 1 83 ? -5.139 -2.939 0.168 1.00 95.00 83 ASN A O 1
ATOM 679 N N . ARG A 1 84 ? -7.128 -3.975 0.076 1.00 95.81 84 ARG A N 1
ATOM 680 C CA . ARG A 1 84 ? -7.404 -3.620 -1.328 1.00 95.81 84 ARG A CA 1
ATOM 681 C C . ARG A 1 84 ? -7.454 -2.110 -1.539 1.00 95.81 84 ARG A C 1
ATOM 683 O O . ARG A 1 84 ? -6.862 -1.613 -2.492 1.00 95.81 84 ARG A O 1
ATOM 690 N N . GLU A 1 85 ? -8.112 -1.382 -0.642 1.00 97.94 85 GLU A N 1
ATOM 691 C CA . GLU A 1 85 ? -8.185 0.079 -0.723 1.00 97.94 85 GLU A CA 1
ATOM 692 C C . GLU A 1 85 ? -6.812 0.738 -0.504 1.00 97.94 85 GLU A C 1
ATOM 694 O O . GLU A 1 85 ? -6.467 1.698 -1.195 1.00 97.94 85 GLU A O 1
ATOM 699 N N . LEU A 1 86 ? -5.982 0.193 0.394 1.00 98.12 86 LEU A N 1
ATOM 700 C CA . LEU A 1 86 ? -4.592 0.630 0.553 1.00 98.12 86 LEU A CA 1
ATOM 701 C C . LEU A 1 86 ? -3.753 0.360 -0.705 1.00 98.12 86 LEU A C 1
ATOM 703 O O . LEU A 1 86 ? -3.004 1.242 -1.119 1.00 98.12 86 LEU A O 1
ATOM 707 N N . ILE A 1 87 ? -3.900 -0.808 -1.342 1.00 97.62 87 ILE A N 1
ATOM 708 C CA . ILE A 1 87 ? -3.221 -1.130 -2.609 1.00 97.62 87 ILE A CA 1
ATOM 709 C C . ILE A 1 87 ? -3.640 -0.143 -3.702 1.00 97.62 87 ILE A C 1
ATOM 711 O O . ILE A 1 87 ? -2.774 0.396 -4.387 1.00 97.62 87 ILE A O 1
ATOM 715 N N . ARG A 1 88 ? -4.942 0.143 -3.842 1.00 98.00 88 ARG A N 1
ATOM 716 C CA . ARG A 1 88 ? -5.453 1.104 -4.832 1.00 98.00 88 ARG A CA 1
ATOM 717 C C . ARG A 1 88 ? -4.794 2.476 -4.670 1.00 98.00 88 ARG A C 1
ATOM 719 O O . ARG A 1 88 ? -4.265 3.028 -5.629 1.00 98.00 88 ARG A O 1
ATOM 726 N N . ARG A 1 89 ? -4.771 3.001 -3.443 1.00 98.31 89 ARG A N 1
ATOM 727 C CA . ARG A 1 89 ? -4.151 4.301 -3.128 1.00 98.31 89 ARG A CA 1
ATOM 728 C C . ARG A 1 89 ? -2.636 4.290 -3.315 1.00 98.31 89 ARG A C 1
ATOM 730 O O . ARG A 1 89 ? -2.060 5.288 -3.730 1.00 98.31 89 ARG A O 1
ATOM 737 N N . TRP A 1 90 ? -1.988 3.170 -3.009 1.00 98.44 90 TRP A N 1
ATOM 738 C CA . TRP A 1 90 ? -0.557 2.989 -3.229 1.00 98.44 90 TRP A CA 1
ATOM 739 C C . TRP A 1 90 ? -0.187 3.059 -4.715 1.00 98.44 90 TRP A C 1
ATOM 741 O O . TRP A 1 90 ? 0.742 3.783 -5.062 1.00 98.44 90 TRP A O 1
ATOM 751 N N . VAL A 1 91 ? -0.945 2.381 -5.584 1.00 97.62 91 VAL A N 1
ATOM 752 C CA . VAL A 1 91 ? -0.794 2.460 -7.049 1.00 97.62 91 VAL A CA 1
ATOM 753 C C . VAL A 1 91 ? -0.926 3.915 -7.518 1.00 97.62 91 VAL A C 1
ATOM 755 O O . VAL A 1 91 ? -0.040 4.419 -8.203 1.00 97.62 91 VAL A O 1
ATOM 758 N N . GLU A 1 92 ? -1.960 4.634 -7.067 1.00 97.44 92 GLU A N 1
ATOM 759 C CA . GLU A 1 92 ? -2.180 6.050 -7.419 1.00 97.44 92 GLU A CA 1
ATOM 760 C C . GLU A 1 92 ? -1.014 6.959 -6.999 1.00 97.44 92 GLU A C 1
ATOM 762 O O . GLU A 1 92 ? -0.553 7.794 -7.785 1.00 97.44 92 GLU A O 1
ATOM 767 N N . LEU A 1 93 ? -0.497 6.773 -5.780 1.00 97.94 93 LEU A N 1
ATOM 768 C CA . LEU A 1 93 ? 0.686 7.482 -5.285 1.00 97.94 93 LEU A CA 1
ATOM 769 C C . LEU A 1 93 ? 1.924 7.166 -6.134 1.00 97.94 93 LEU A C 1
ATOM 771 O O . LEU A 1 93 ? 2.670 8.073 -6.504 1.00 97.94 93 LEU A O 1
ATOM 775 N N . CYS A 1 94 ? 2.160 5.893 -6.457 1.00 97.00 94 CYS A N 1
ATOM 776 C CA . CYS A 1 94 ? 3.315 5.480 -7.249 1.00 97.00 94 CYS A CA 1
ATOM 777 C C . CYS A 1 94 ? 3.250 5.979 -8.700 1.00 97.00 94 CYS A C 1
ATOM 779 O O . CYS A 1 94 ? 4.283 6.372 -9.257 1.00 97.00 94 CYS A O 1
ATOM 781 N N . ASP A 1 95 ? 2.066 6.008 -9.307 1.00 95.81 95 ASP A N 1
ATOM 782 C CA . ASP A 1 95 ? 1.855 6.558 -10.648 1.00 95.81 95 ASP A CA 1
ATOM 783 C C . ASP A 1 95 ? 2.064 8.078 -10.678 1.00 95.81 95 ASP A C 1
ATOM 785 O O . ASP A 1 95 ? 2.659 8.597 -11.625 1.00 95.81 95 ASP A O 1
ATOM 789 N N . SER A 1 96 ? 1.686 8.772 -9.601 1.00 96.38 96 SER A N 1
ATOM 790 C CA . SER A 1 96 ? 1.776 10.236 -9.474 1.00 96.38 96 SER A CA 1
ATOM 791 C C . SER A 1 96 ? 3.074 10.726 -8.821 1.00 96.38 96 SER A C 1
ATOM 793 O O . SER A 1 96 ? 3.239 11.917 -8.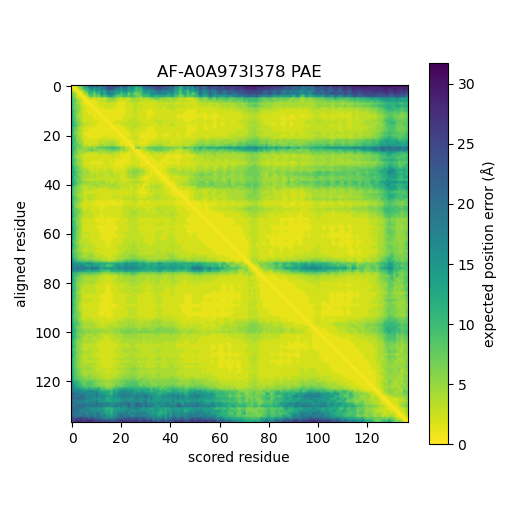583 1.00 96.38 96 SER A O 1
ATOM 795 N N . ARG A 1 97 ? 4.042 9.838 -8.549 1.00 94.25 97 ARG A N 1
ATOM 796 C CA . ARG A 1 97 ? 5.245 10.131 -7.735 1.00 94.25 97 ARG A CA 1
ATOM 797 C C . ARG A 1 97 ? 6.148 11.268 -8.232 1.00 94.25 97 ARG A C 1
ATOM 799 O O . ARG A 1 97 ? 7.017 11.708 -7.493 1.00 94.25 97 ARG A O 1
ATOM 806 N N . LYS A 1 98 ? 5.989 11.697 -9.488 1.00 94.00 98 LYS A N 1
ATOM 807 C CA . LYS A 1 98 ? 6.759 12.794 -10.103 1.00 94.00 98 LYS A CA 1
ATOM 808 C C . LYS A 1 98 ? 5.989 14.118 -10.168 1.00 94.00 98 LYS A C 1
ATOM 810 O O . LYS A 1 98 ? 6.565 15.116 -10.586 1.00 94.00 98 LYS A O 1
ATOM 815 N N . ASP A 1 99 ? 4.713 14.121 -9.792 1.00 94.81 99 ASP A N 1
ATOM 816 C CA . ASP A 1 99 ? 3.862 15.308 -9.724 1.00 94.81 99 ASP A CA 1
ATOM 817 C C . ASP A 1 99 ? 3.678 15.691 -8.252 1.00 94.81 99 ASP A C 1
ATOM 819 O O . ASP A 1 99 ? 2.869 15.101 -7.542 1.00 94.81 99 ASP A O 1
ATOM 823 N N . GLU A 1 100 ? 4.463 16.658 -7.773 1.00 92.94 100 GLU A N 1
ATOM 824 C CA . GLU A 1 100 ? 4.483 17.036 -6.354 1.00 92.94 100 GLU A CA 1
ATOM 825 C C . GLU A 1 100 ? 3.130 17.550 -5.838 1.00 92.94 100 GLU A C 1
ATOM 827 O O . GLU A 1 100 ? 2.786 17.306 -4.679 1.00 92.94 100 GLU A O 1
ATOM 832 N N . ILE A 1 101 ? 2.357 18.246 -6.682 1.00 93.75 101 ILE A N 1
ATOM 833 C CA . ILE A 1 101 ? 1.062 18.819 -6.290 1.00 93.75 101 ILE A CA 1
ATOM 834 C C . ILE A 1 101 ? 0.059 17.684 -6.101 1.00 93.75 101 ILE A C 1
ATOM 836 O O . ILE A 1 101 ? -0.532 17.559 -5.027 1.00 93.75 101 ILE A O 1
ATOM 840 N N . CYS A 1 102 ? -0.070 16.816 -7.107 1.00 95.25 102 CYS A N 1
ATOM 841 C CA . CYS A 1 102 ? -0.965 15.665 -7.041 1.00 95.25 102 CYS A CA 1
ATOM 842 C C . CYS A 1 102 ? -0.560 14.701 -5.915 1.00 95.25 102 CYS A C 1
ATOM 844 O O . CYS A 1 102 ? -1.398 14.227 -5.146 1.00 95.25 102 CYS A O 1
ATOM 846 N N . LEU A 1 103 ? 0.743 14.455 -5.756 1.00 94.94 103 LEU A N 1
ATOM 847 C CA . LEU A 1 103 ? 1.271 13.553 -4.739 1.00 94.94 103 LEU A CA 1
ATOM 848 C C . LEU A 1 103 ? 0.909 14.016 -3.323 1.00 94.94 103 LEU A C 1
ATOM 850 O O . LEU A 1 103 ? 0.533 13.193 -2.485 1.00 94.94 103 LEU A O 1
ATOM 854 N N . LYS A 1 104 ? 0.977 15.325 -3.055 1.00 96.12 104 LYS A N 1
ATOM 855 C CA . LYS A 1 104 ? 0.572 15.891 -1.764 1.00 96.12 104 LYS A CA 1
ATOM 856 C C . LYS A 1 104 ? -0.906 15.627 -1.469 1.00 96.12 104 LYS A C 1
ATOM 858 O O . LYS A 1 104 ? -1.227 15.132 -0.391 1.00 96.12 104 LYS A O 1
ATOM 863 N N . GLU A 1 105 ? -1.791 15.898 -2.426 1.00 97.69 105 GLU A N 1
ATOM 864 C CA . GLU A 1 105 ? -3.234 15.668 -2.270 1.00 97.69 105 GLU A CA 1
ATOM 865 C C . GLU A 1 105 ? -3.557 14.189 -2.007 1.00 97.69 105 GLU A C 1
ATOM 867 O O . GLU A 1 105 ? -4.400 13.858 -1.167 1.00 97.69 105 GLU A O 1
ATOM 872 N N . LEU A 1 106 ? -2.846 13.280 -2.677 1.00 97.81 106 LEU A N 1
ATOM 873 C CA . LEU A 1 106 ? -2.993 11.840 -2.472 1.00 97.81 106 LEU A CA 1
ATOM 874 C C . LEU A 1 106 ? -2.514 11.396 -1.080 1.00 97.81 106 LEU A C 1
ATOM 876 O O . LEU A 1 106 ? -3.180 10.570 -0.447 1.00 97.81 106 LEU A O 1
ATOM 880 N N . TYR A 1 107 ? -1.415 11.955 -0.562 1.00 98.06 107 TYR A N 1
ATOM 881 C CA . TYR A 1 107 ? -0.961 11.689 0.810 1.00 98.06 107 TYR A CA 1
ATOM 882 C C . TYR A 1 107 ? -1.944 12.205 1.866 1.00 98.06 107 TYR A C 1
ATOM 884 O O . TYR A 1 107 ? -2.217 11.502 2.847 1.00 98.06 107 TYR A O 1
ATOM 892 N N . ASP A 1 108 ? -2.511 13.394 1.658 1.00 97.81 108 ASP A N 1
ATOM 893 C CA . ASP A 1 108 ? -3.542 13.952 2.535 1.00 97.81 108 ASP A CA 1
ATOM 894 C C . ASP A 1 108 ? -4.796 13.062 2.515 1.00 97.81 108 ASP A C 1
ATOM 896 O O . ASP A 1 108 ? -5.338 12.702 3.562 1.00 97.81 108 ASP A O 1
ATOM 900 N N . SER A 1 109 ? -5.213 12.609 1.329 1.00 97.81 109 SER A N 1
ATOM 901 C CA . SER A 1 109 ? -6.331 11.675 1.155 1.00 97.81 109 SER A CA 1
ATOM 902 C C . SER A 1 109 ? -6.090 10.327 1.848 1.00 97.81 109 SER A C 1
ATOM 904 O O . SER A 1 109 ? -6.981 9.823 2.537 1.00 97.81 109 SER A O 1
ATOM 906 N N . LEU A 1 110 ? -4.891 9.745 1.716 1.00 98.06 110 LEU A N 1
ATOM 907 C CA . LEU A 1 110 ? -4.498 8.516 2.417 1.00 98.06 110 LEU A CA 1
ATOM 908 C C . LEU A 1 110 ? -4.552 8.699 3.938 1.00 98.06 110 LEU A C 1
ATOM 910 O O . LEU A 1 110 ? -5.106 7.855 4.644 1.00 98.06 110 LEU A O 1
ATOM 914 N N . SER A 1 111 ? -4.016 9.812 4.437 1.00 97.81 111 SER A N 1
ATOM 915 C CA . SER A 1 111 ? -3.997 10.116 5.869 1.00 97.81 111 SER A CA 1
ATOM 916 C C . SER A 1 111 ? -5.407 10.313 6.421 1.00 97.81 111 SER A C 1
ATOM 918 O O . SER A 1 111 ? -5.742 9.791 7.484 1.00 97.81 111 SER A O 1
ATOM 920 N N . ASN A 1 112 ? -6.269 11.008 5.679 1.00 98.12 112 ASN A N 1
ATOM 921 C CA . ASN A 1 112 ? -7.674 11.187 6.037 1.00 98.12 112 ASN A CA 1
ATOM 922 C C . ASN A 1 112 ? -8.424 9.855 6.076 1.00 98.12 112 ASN A C 1
ATOM 924 O O . ASN A 1 112 ? -9.188 9.613 7.013 1.00 98.12 112 ASN A O 1
ATOM 928 N N . PHE A 1 113 ? -8.186 8.972 5.102 1.00 97.81 113 PHE A N 1
ATOM 929 C CA . PHE A 1 113 ? -8.757 7.628 5.094 1.00 97.81 113 PHE A CA 1
ATOM 930 C C . PHE A 1 113 ? -8.317 6.825 6.324 1.00 97.81 113 PHE A C 1
ATOM 932 O O . PHE A 1 113 ? -9.165 6.355 7.084 1.00 97.81 113 PHE A O 1
ATOM 939 N N . GLY A 1 114 ? -7.006 6.735 6.566 1.00 96.12 114 GLY A N 1
ATOM 940 C CA . GLY A 1 114 ? -6.442 6.013 7.704 1.00 96.12 114 GLY A CA 1
ATOM 941 C C . GLY A 1 114 ? -6.991 6.494 9.048 1.00 96.12 114 GLY A C 1
ATOM 942 O O . GLY A 1 114 ? -7.498 5.697 9.840 1.00 96.12 114 GLY A O 1
ATOM 943 N N . ASN A 1 115 ? -6.984 7.809 9.272 1.00 97.00 115 ASN A N 1
ATOM 944 C CA . ASN A 1 115 ? -7.534 8.414 10.486 1.00 97.00 115 ASN A CA 1
ATOM 945 C C . ASN A 1 115 ? -9.042 8.173 10.639 1.00 97.00 115 ASN A C 1
ATOM 947 O O . ASN A 1 115 ? -9.511 7.911 11.747 1.00 97.00 115 ASN A O 1
ATOM 951 N N . SER A 1 116 ? -9.806 8.230 9.545 1.00 96.12 116 SER A N 1
ATOM 952 C CA . SER A 1 116 ? -11.255 7.992 9.581 1.00 96.12 116 SER A CA 1
ATOM 953 C C . SER A 1 116 ? -11.585 6.560 9.994 1.00 96.12 116 SER A C 1
ATOM 955 O O . SER A 1 116 ? -12.490 6.357 10.804 1.00 96.12 116 SER A O 1
ATOM 957 N N . VAL A 1 117 ? -10.828 5.576 9.497 1.00 93.56 117 VAL A N 1
ATOM 958 C CA . VAL A 1 117 ? -10.971 4.170 9.904 1.00 93.56 117 VAL A CA 1
ATOM 959 C C . VAL A 1 117 ? -10.652 4.007 11.390 1.00 93.56 117 VAL A C 1
ATOM 961 O O . VAL A 1 117 ? -11.473 3.458 12.123 1.00 93.56 117 VAL A O 1
ATOM 964 N N . LEU A 1 118 ? -9.510 4.529 11.862 1.00 92.38 118 LEU A N 1
ATOM 965 C CA . LEU A 1 118 ? -9.128 4.433 13.278 1.00 92.38 118 LEU A CA 1
ATOM 966 C C . LEU A 1 118 ? -10.192 5.037 14.195 1.00 92.38 118 LEU A C 1
ATOM 968 O O . LEU A 1 118 ? -10.604 4.402 15.166 1.00 92.38 118 LEU A O 1
ATOM 972 N N . ARG A 1 119 ? -10.670 6.239 13.860 1.00 91.62 119 ARG A N 1
ATOM 973 C CA . ARG A 1 119 ? -11.699 6.931 14.633 1.00 91.62 119 ARG A CA 1
ATOM 974 C C . ARG A 1 119 ? -12.998 6.135 14.676 1.00 91.62 119 ARG A C 1
ATOM 976 O O . ARG A 1 119 ? -13.535 5.929 15.753 1.00 91.62 119 ARG A O 1
ATOM 983 N N . LYS A 1 120 ? -13.472 5.627 13.535 1.00 91.00 120 LYS A N 1
ATOM 984 C CA . LYS A 1 120 ? -14.708 4.832 13.489 1.00 91.00 120 LYS A CA 1
ATOM 985 C C . LYS A 1 120 ? -14.623 3.567 14.335 1.00 91.00 120 LYS A C 1
ATOM 987 O O . LYS A 1 120 ? -15.589 3.231 15.008 1.00 91.00 120 LYS A O 1
ATOM 992 N N . VAL A 1 121 ? -13.480 2.889 14.336 1.00 87.94 121 VAL A N 1
ATOM 993 C CA . VAL A 1 121 ? -13.284 1.694 15.169 1.00 87.94 121 VAL A CA 1
ATOM 994 C C . VAL A 1 121 ? -13.247 2.044 16.652 1.00 87.94 121 VAL A C 1
ATOM 996 O O . VAL A 1 121 ? -13.818 1.323 17.466 1.00 87.94 121 VAL A O 1
ATOM 999 N N . GLN A 1 122 ? -12.606 3.157 17.011 1.00 84.81 122 GLN A N 1
ATOM 1000 C CA . GLN A 1 122 ? -12.621 3.653 18.384 1.00 84.81 122 GLN A CA 1
ATOM 1001 C C . GLN A 1 122 ? -14.039 4.016 18.829 1.00 84.81 122 GLN A C 1
ATOM 1003 O O . GLN A 1 122 ? -14.453 3.563 19.890 1.00 84.81 122 GLN A O 1
ATOM 1008 N N . ASP A 1 123 ? -14.789 4.757 18.011 1.00 86.00 123 ASP A N 1
ATOM 1009 C CA . ASP A 1 123 ? -16.166 5.166 18.307 1.00 86.00 123 ASP A CA 1
ATOM 1010 C C . ASP A 1 123 ? -17.069 3.943 18.551 1.00 86.00 123 ASP A C 1
ATOM 1012 O O . ASP A 1 123 ? -17.780 3.900 19.553 1.00 86.00 123 ASP A O 1
ATOM 1016 N N . LEU A 1 124 ? -16.971 2.908 17.704 1.00 83.12 124 LEU A N 1
ATOM 1017 C CA . LEU A 1 124 ? -17.707 1.647 17.878 1.00 83.12 124 LEU A CA 1
ATOM 1018 C C . LEU A 1 124 ? -17.357 0.947 19.199 1.00 83.12 124 LEU A C 1
ATOM 1020 O O . LEU A 1 124 ? -18.238 0.428 19.876 1.00 83.12 124 LEU A O 1
ATOM 1024 N N . ASN A 1 125 ? -16.088 0.967 19.618 1.00 77.06 125 ASN A N 1
ATOM 1025 C CA . ASN A 1 125 ? -15.666 0.364 20.889 1.00 77.06 125 ASN A CA 1
ATOM 1026 C C . ASN A 1 125 ? -16.238 1.074 22.133 1.00 77.06 125 ASN A C 1
ATOM 1028 O O . A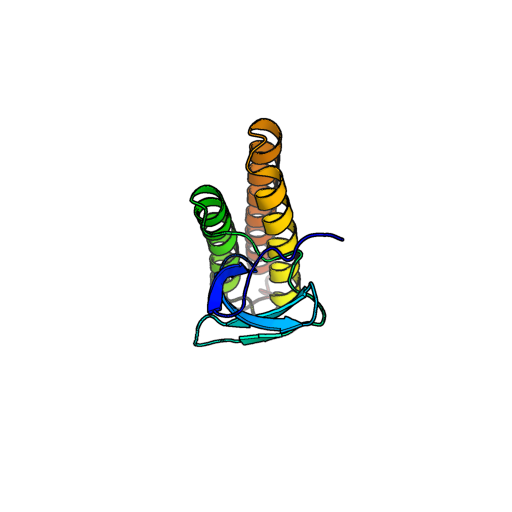SN A 1 125 ? -16.205 0.499 23.225 1.00 77.06 125 ASN A O 1
ATOM 1032 N N . PHE A 1 126 ? -16.721 2.312 21.998 1.00 76.62 126 PHE A N 1
ATOM 1033 C CA . PHE A 1 126 ? -17.385 3.060 23.070 1.00 76.62 126 PHE A CA 1
ATOM 1034 C C . PHE A 1 126 ? -18.914 3.015 22.979 1.00 76.62 126 PHE A C 1
ATOM 1036 O O . PHE A 1 126 ? -19.578 3.608 23.826 1.00 76.62 126 PHE A O 1
ATOM 1043 N N . GLU A 1 127 ? -19.478 2.334 21.982 1.00 80.19 127 GLU A N 1
ATOM 1044 C CA . GLU A 1 127 ? -20.921 2.272 21.793 1.00 80.19 127 GLU A CA 1
ATOM 1045 C C . GLU A 1 127 ? -21.576 1.362 22.849 1.00 80.19 127 GLU A C 1
ATOM 1047 O O . GLU A 1 127 ? -21.176 0.210 23.072 1.00 80.19 127 GLU A O 1
ATOM 1052 N N . GLU A 1 128 ? -22.580 1.911 23.533 1.00 83.75 128 GLU A N 1
ATOM 1053 C CA . GLU A 1 128 ? -23.333 1.255 24.601 1.00 83.75 128 GLU A CA 1
ATOM 1054 C C . GLU A 1 128 ? -24.831 1.294 24.277 1.00 83.75 128 GLU A C 1
ATOM 1056 O O . GLU A 1 128 ? -25.354 2.314 23.826 1.00 83.75 128 GLU A O 1
ATOM 1061 N N . VAL A 1 129 ? -25.537 0.194 24.545 1.00 84.00 129 VAL A N 1
ATOM 1062 C CA . VAL A 1 129 ? -27.003 0.111 24.445 1.00 84.00 129 VAL A CA 1
ATOM 1063 C C . VAL A 1 129 ? -27.548 -0.135 25.840 1.00 84.00 129 VAL A C 1
ATOM 1065 O O . VAL A 1 129 ? -27.200 -1.128 26.472 1.00 84.00 129 VAL A O 1
ATOM 1068 N N . GLU A 1 130 ? -28.353 0.805 26.344 1.00 87.19 130 GLU A N 1
ATOM 1069 C CA . GLU A 1 130 ? -28.918 0.758 27.704 1.00 87.19 130 GLU A CA 1
ATOM 1070 C C . GLU A 1 130 ? -27.847 0.561 28.805 1.00 87.19 130 GLU A C 1
ATOM 1072 O O . GLU A 1 130 ? -28.073 -0.101 29.815 1.00 87.19 130 GLU A O 1
ATOM 1077 N N . GLY A 1 131 ? -26.649 1.131 28.605 1.00 82.12 131 GLY A N 1
ATOM 1078 C CA . GLY A 1 131 ? -25.508 1.008 29.527 1.00 82.12 131 GLY A CA 1
ATOM 1079 C C . GLY A 1 131 ? -24.723 -0.306 29.408 1.00 82.12 131 GLY A C 1
ATOM 1080 O O . GLY A 1 131 ? -23.796 -0.547 30.184 1.00 82.12 131 GLY A O 1
ATOM 1081 N N . VAL A 1 132 ? -25.065 -1.164 28.443 1.00 81.31 132 VAL A N 1
ATOM 1082 C CA . VAL A 1 132 ? -24.325 -2.390 28.128 1.00 81.31 132 VAL A CA 1
ATOM 1083 C C . VAL A 1 132 ? -23.351 -2.123 26.985 1.00 81.31 132 VAL A C 1
ATOM 1085 O O . VAL A 1 132 ? -23.747 -1.702 25.899 1.00 81.31 132 VAL A O 1
ATOM 1088 N N . LYS A 1 133 ? -22.067 -2.419 27.209 1.00 79.12 133 LYS A N 1
ATOM 1089 C CA . LYS A 1 133 ? -21.021 -2.324 26.180 1.00 79.12 133 LYS A CA 1
ATOM 1090 C C . LYS A 1 133 ? -21.226 -3.374 25.100 1.00 79.12 133 LYS A C 1
ATOM 1092 O O . LYS A 1 133 ? -21.255 -4.566 25.404 1.00 79.12 133 LYS A O 1
ATOM 1097 N N . LEU A 1 134 ? -21.299 -2.929 23.848 1.00 74.12 134 LEU A N 1
ATOM 1098 C CA . LEU A 1 134 ? -21.503 -3.817 22.703 1.00 74.12 134 LEU A CA 1
ATOM 1099 C C . LEU A 1 134 ? -20.267 -4.665 22.372 1.00 74.12 134 LEU A C 1
ATOM 1101 O O . LEU A 1 134 ? -20.401 -5.801 21.920 1.00 74.12 134 LEU A O 1
ATOM 1105 N N . PHE A 1 135 ? -19.063 -4.148 22.633 1.00 75.25 135 PHE A N 1
ATOM 1106 C CA . PHE A 1 135 ? -17.805 -4.816 22.299 1.00 75.25 135 PHE A CA 1
ATOM 1107 C C . PHE A 1 135 ? -16.929 -5.042 23.539 1.00 75.25 135 PHE A C 1
ATOM 1109 O O . PHE A 1 135 ? -16.837 -4.199 24.435 1.00 75.25 135 PHE A O 1
ATOM 1116 N N . ARG A 1 136 ? -16.271 -6.209 23.598 1.00 67.19 136 ARG A N 1
ATOM 1117 C CA . ARG A 1 136 ? -15.251 -6.518 24.616 1.00 67.19 136 ARG A CA 1
ATOM 1118 C C . ARG A 1 136 ? -13.957 -5.761 24.297 1.00 67.19 136 ARG A C 1
ATOM 1120 O O . ARG A 1 136 ? -13.559 -5.708 23.139 1.00 67.19 136 ARG A O 1
ATOM 1127 N N . ARG A 1 137 ? -13.325 -5.203 25.334 1.00 58.31 137 ARG A N 1
ATOM 1128 C CA . ARG A 1 137 ? -11.996 -4.572 25.268 1.00 58.31 137 ARG A CA 1
ATOM 1129 C C . ARG A 1 137 ? -10.877 -5.602 25.258 1.00 58.31 137 ARG A C 1
ATOM 1131 O O . ARG A 1 137 ? -11.057 -6.643 25.930 1.00 58.31 137 ARG A O 1
#

Secondary structure (DSSP, 8-state):
-PPP---TT-EEEETTEEEEEEEEETTEEEEEE-SS-EEE-S--TTSEE-S-HHHHHHHHHHHHHHHHHHHT--TTS-HHHHHHHHHHHHHHHHHTTT-HHHHHHHHHHHHHHHHHHHHHHHHHHT-EETTEESS--

Solvent-accessible surface area (backbone atoms only — not comparable to full-atom values): 7943 Å² total; per-residue (Å²): 130,80,76,62,89,78,54,69,73,39,67,28,32,39,76,62,34,75,26,29,28,71,34,65,51,101,67,37,33,30,26,35,28,65,86,85,54,75,51,75,46,95,62,44,60,87,48,54,41,66,87,41,73,68,47,51,56,52,18,54,57,53,46,50,48,56,50,55,61,63,70,64,74,55,88,85,60,62,57,71,61,56,48,50,54,49,40,54,53,47,45,53,41,59,77,32,67,87,40,70,71,62,33,50,55,48,52,52,50,52,50,51,51,49,51,50,54,53,49,53,55,53,54,53,61,69,40,58,59,97,84,40,68,76,50,88,130

Sequence (137 aa):
MKNLKFKKGEWCFCEFKLQQVTETEENRITGVSDGMFSLGSMDLSDRCYPLELDVKRISDTVAYWSTKFHELKNNALNHPDLNRELIRRWVELCDSRKDEICLKELYDSLSNFGNSVLRKVQDLNFEEVEGVKLFRR